Protein AF-A0A959A7T9-F1 (afdb_monomer)

Solvent-accessible surface area (backbone atoms only — not comparable to full-atom values): 7833 Å² total; per-residue (Å²): 136,83,89,84,84,85,87,79,82,81,80,77,81,77,80,80,76,79,77,82,71,83,77,76,79,76,72,81,82,77,83,65,79,86,61,34,29,70,79,48,45,46,54,54,42,54,75,61,43,33,48,80,58,31,26,21,92,60,43,73,47,98,56,46,55,84,43,71,66,30,37,39,66,72,37,38,52,40,60,55,31,36,84,78,7,47,47,52,39,27,58,73,42,80,53,88,93,55,32,41,44,52,82,93,48,73,62,70,52,71,67,59,49,49,51,50,42,49,24,21,50,72,46,51,54,94,74

pLDDT: mean 85.17, std 17.2, range [43.09, 98.75]

Foldseek 3Di:
DDDDDDDDDPDDPDPPPPPPDPPPPPDPPPPDDAQACVPAQQVLCVVFAQPQCGQHPNHPDPHHPNDLCRCCPVQQQDALCLPNGNVLCQLPPPPPQSHPPGPPGDGDDPVSSVSSSSCSNVGVDND

Sequence (127 aa):
MMNKLPSIFYFLFGTITFFTACQQEVSPATDLPDVSFNQTVMPIITSNCTASGCHGSERTENFTLLSYDDVINHGGVSAADARGSKMYRVITTPVSGSVMPPPPNQPLTDEQTAQVYLWILQGAKNN

Radius of gyration: 28.36 Å; Cα contacts (8 Å, |Δi|>4): 157; chains: 1; bounding box: 30×37×108 Å

Nearest PDB structures (foldseek):
  8jtj-assembly1_A  TM=3.229E-01  e=9.529E+00  Geobacillus stearothermophilus

Secondary structure (DSSP, 8-state):
----------------------------SSSSPPPPIIIIIHHHHHHHH-STTTTSSS-SSSS--SSHHHHHHTTT--TT-TTT-HHHHHHH---TT--SSPTTSPPPPHHHHHHHHHHHHTT----

Mean predicted aligned error: 11.72 Å

Structure (mmCIF, N/CA/C/O backbone):
data_AF-A0A959A7T9-F1
#
_entry.id   AF-A0A959A7T9-F1
#
loop_
_atom_site.group_PDB
_atom_site.id
_atom_site.type_symbol
_atom_site.label_atom_id
_atom_site.label_alt_id
_atom_site.label_comp_id
_atom_site.label_asym_id
_atom_site.label_entity_id
_atom_site.label_seq_id
_atom_site.pdbx_PDB_ins_code
_atom_site.Cartn_x
_atom_site.Cartn_y
_atom_site.Cartn_z
_atom_site.occupancy
_atom_site.B_iso_or_equiv
_atom_site.auth_seq_id
_atom_site.auth_comp_id
_atom_site.auth_asym_id
_atom_site.auth_atom_id
_atom_site.pdbx_PDB_model_num
ATOM 1 N N . MET A 1 1 ? 15.517 -27.300 91.495 1.00 43.09 1 MET A N 1
ATOM 2 C CA . MET A 1 1 ? 16.565 -27.185 90.462 1.00 43.09 1 MET A CA 1
ATOM 3 C C . MET A 1 1 ? 15.900 -26.879 89.128 1.00 43.09 1 MET A C 1
ATOM 5 O O . MET A 1 1 ? 15.032 -27.633 88.723 1.00 43.09 1 MET A O 1
ATOM 9 N N . MET A 1 2 ? 16.332 -25.774 88.512 1.00 53.06 2 MET A N 1
ATOM 10 C CA . MET A 1 2 ? 16.320 -25.467 87.070 1.00 53.06 2 MET A CA 1
ATOM 11 C C . MET A 1 2 ? 14.985 -25.137 86.370 1.00 53.06 2 MET A C 1
ATOM 13 O O . MET A 1 2 ? 14.288 -25.986 85.830 1.00 53.06 2 MET A O 1
ATOM 17 N N . ASN A 1 3 ? 14.754 -23.820 86.314 1.00 44.53 3 ASN A N 1
ATOM 18 C CA . ASN A 1 3 ? 14.042 -23.014 85.313 1.00 44.53 3 ASN A CA 1
ATOM 19 C C . ASN A 1 3 ? 14.189 -23.507 83.863 1.00 44.53 3 ASN A C 1
ATOM 21 O O . ASN A 1 3 ? 15.305 -23.875 83.500 1.00 44.53 3 ASN A O 1
ATOM 25 N N . LYS A 1 4 ? 13.166 -23.281 83.012 1.00 45.09 4 LYS A N 1
ATOM 26 C CA . LYS A 1 4 ? 13.312 -22.722 81.642 1.00 45.09 4 LYS A CA 1
ATOM 27 C C . LYS A 1 4 ? 12.078 -21.894 81.221 1.00 45.09 4 LYS A C 1
ATOM 29 O O . LYS A 1 4 ? 10.962 -22.173 81.640 1.00 45.09 4 LYS A O 1
ATOM 34 N N . LEU A 1 5 ? 12.374 -20.834 80.463 1.00 56.50 5 LEU A N 1
ATOM 35 C CA . LEU A 1 5 ? 11.611 -19.617 80.132 1.00 56.50 5 LEU A CA 1
ATOM 36 C C . LEU A 1 5 ? 10.437 -19.778 79.133 1.00 56.50 5 LEU A C 1
ATOM 38 O O . LEU A 1 5 ? 10.388 -20.779 78.420 1.00 56.50 5 LEU A O 1
ATOM 42 N N . PRO A 1 6 ? 9.546 -18.761 79.014 1.00 54.19 6 PRO A N 1
ATOM 43 C CA . PRO A 1 6 ? 8.425 -18.747 78.072 1.00 54.19 6 PRO A CA 1
ATOM 44 C C . PRO A 1 6 ? 8.861 -18.312 76.662 1.00 54.19 6 PRO A C 1
ATOM 46 O O . PRO A 1 6 ? 9.703 -17.429 76.500 1.00 54.19 6 PRO A O 1
ATOM 49 N N . SER A 1 7 ? 8.268 -18.917 75.630 1.00 52.69 7 SER A N 1
ATOM 50 C CA . SER A 1 7 ? 8.523 -18.563 74.231 1.00 52.69 7 SER A CA 1
ATOM 51 C C . SER A 1 7 ? 7.563 -17.453 73.793 1.00 52.69 7 SER A C 1
ATOM 53 O O . SER A 1 7 ? 6.376 -17.685 73.575 1.00 52.69 7 SER A O 1
ATOM 55 N N . ILE A 1 8 ? 8.082 -16.228 73.729 1.00 61.28 8 ILE A N 1
ATOM 56 C CA . ILE A 1 8 ? 7.399 -15.047 73.197 1.00 61.28 8 ILE A CA 1
ATOM 57 C C . ILE A 1 8 ? 7.519 -15.097 71.670 1.00 61.28 8 ILE A C 1
ATOM 59 O O . ILE A 1 8 ? 8.605 -14.920 71.120 1.00 61.28 8 ILE A O 1
ATOM 63 N N . PHE A 1 9 ? 6.404 -15.350 70.986 1.00 55.91 9 PHE A N 1
ATOM 64 C CA . PHE A 1 9 ? 6.302 -15.245 69.530 1.00 55.91 9 PHE A CA 1
ATOM 65 C C . PHE A 1 9 ? 6.178 -13.764 69.142 1.00 55.91 9 PHE A C 1
ATOM 67 O O . PHE A 1 9 ? 5.101 -13.176 69.217 1.00 55.91 9 PHE A O 1
ATOM 74 N N . TYR A 1 10 ? 7.287 -13.144 68.738 1.00 49.81 10 TYR A N 1
ATOM 75 C CA . TYR A 1 10 ? 7.266 -11.844 68.069 1.00 49.81 10 TYR A CA 1
ATOM 76 C C . TYR A 1 10 ? 6.790 -12.035 66.623 1.00 49.81 10 TYR A C 1
ATOM 78 O O . TYR A 1 10 ? 7.558 -12.440 65.752 1.00 49.81 10 TYR A O 1
ATOM 86 N N . PHE A 1 11 ? 5.513 -11.750 66.365 1.00 53.91 11 PHE A N 1
ATOM 87 C CA . PHE A 1 11 ? 4.993 -11.593 65.007 1.00 53.91 11 PHE A CA 1
ATOM 88 C C . PHE A 1 11 ? 5.492 -10.248 64.459 1.00 53.91 11 PHE A C 1
ATOM 90 O O . PHE A 1 11 ? 4.971 -9.185 64.795 1.00 53.91 11 PHE A O 1
ATOM 97 N N . LEU A 1 12 ? 6.550 -10.294 63.650 1.00 55.81 12 LEU A N 1
ATOM 98 C CA . LEU A 1 12 ? 6.987 -9.174 62.822 1.00 55.81 12 LEU A CA 1
ATOM 99 C C . LEU A 1 12 ? 5.854 -8.828 61.846 1.00 55.81 12 LEU A C 1
ATOM 101 O O . LEU A 1 12 ? 5.577 -9.576 60.911 1.00 55.81 12 LEU A O 1
ATOM 105 N N . PHE A 1 13 ? 5.186 -7.698 62.084 1.00 55.38 13 PHE A N 1
ATOM 106 C CA . PHE A 1 13 ? 4.263 -7.080 61.136 1.00 55.38 13 PHE A CA 1
ATOM 107 C C . PHE A 1 13 ? 5.062 -6.664 59.893 1.00 55.38 13 PHE A C 1
ATOM 109 O O . PHE A 1 13 ? 5.692 -5.608 59.862 1.00 55.38 13 PHE A O 1
ATOM 116 N N . GLY A 1 14 ? 5.077 -7.530 58.880 1.00 56.38 14 GLY A N 1
ATOM 117 C CA . GLY A 1 14 ? 5.582 -7.198 57.555 1.00 56.38 14 GLY A CA 1
ATOM 118 C C . GLY A 1 14 ? 4.706 -6.106 56.954 1.00 56.38 14 GLY A C 1
ATOM 119 O O . GLY A 1 14 ? 3.532 -6.331 56.665 1.00 56.38 14 GLY A O 1
ATOM 120 N N . THR A 1 15 ? 5.257 -4.908 56.797 1.00 61.47 15 THR A N 1
ATOM 121 C CA . THR A 1 15 ? 4.602 -3.812 56.086 1.00 61.47 15 THR A CA 1
ATOM 122 C C . THR A 1 15 ? 4.438 -4.207 54.622 1.00 61.47 15 THR A C 1
ATOM 124 O O . THR A 1 15 ? 5.414 -4.250 53.874 1.00 61.47 15 THR A O 1
ATOM 127 N N . ILE A 1 16 ? 3.207 -4.516 54.217 1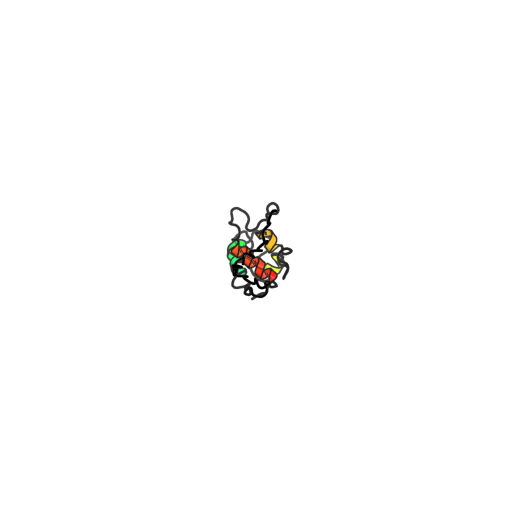.00 64.81 16 ILE A N 1
ATOM 128 C CA . ILE A 1 16 ? 2.846 -4.743 52.818 1.00 64.81 16 ILE A CA 1
ATOM 129 C C . ILE A 1 16 ? 2.938 -3.392 52.103 1.00 64.81 16 ILE A C 1
ATOM 131 O O . ILE A 1 16 ? 2.026 -2.569 52.160 1.00 64.81 16 ILE A O 1
ATOM 135 N N . THR A 1 17 ? 4.073 -3.130 51.460 1.00 63.00 17 THR A N 1
ATOM 136 C CA . THR A 1 17 ? 4.219 -2.034 50.502 1.00 63.00 17 THR A CA 1
ATOM 137 C C . THR A 1 17 ? 3.407 -2.390 49.266 1.00 63.00 17 THR A C 1
ATOM 139 O O . THR A 1 17 ? 3.836 -3.199 48.441 1.00 63.00 17 THR A O 1
ATOM 142 N N . PHE A 1 18 ? 2.211 -1.817 49.154 1.00 61.50 18 PHE A N 1
ATOM 143 C CA . PHE A 1 18 ? 1.434 -1.855 47.924 1.00 61.50 18 PHE A CA 1
ATOM 144 C C . PHE A 1 18 ? 2.172 -1.029 46.868 1.00 61.50 18 PHE A C 1
ATOM 146 O O . PHE A 1 18 ? 2.036 0.190 46.797 1.00 61.50 18 PHE A O 1
ATOM 153 N N . PHE A 1 19 ? 2.993 -1.697 46.060 1.00 62.81 19 PHE A N 1
ATOM 154 C CA . PHE A 1 19 ? 3.422 -1.149 44.784 1.00 62.81 19 PHE A CA 1
ATOM 155 C C . PHE A 1 19 ? 2.191 -1.126 43.884 1.00 62.81 19 PHE A C 1
ATOM 157 O O . PHE A 1 19 ? 1.809 -2.149 43.316 1.00 62.81 19 PHE A O 1
ATOM 164 N N . THR A 1 20 ? 1.542 0.030 43.781 1.00 63.41 20 THR A N 1
ATOM 165 C CA . THR A 1 20 ? 0.532 0.269 42.752 1.00 63.41 20 THR A CA 1
ATOM 166 C C . THR A 1 20 ? 1.251 0.311 41.406 1.00 63.41 20 THR A C 1
ATOM 168 O O . THR A 1 20 ? 1.648 1.367 40.920 1.00 63.41 20 THR A O 1
ATOM 171 N N . ALA A 1 21 ? 1.496 -0.867 40.836 1.00 67.06 21 ALA A N 1
ATOM 172 C CA . ALA A 1 21 ? 1.884 -1.005 39.447 1.00 67.06 21 ALA A CA 1
ATOM 173 C C . ALA A 1 21 ? 0.702 -0.532 38.595 1.00 67.06 21 ALA A C 1
ATOM 175 O O . ALA A 1 21 ? -0.424 -0.999 38.772 1.00 67.06 21 ALA A O 1
ATOM 176 N N . CYS A 1 22 ? 0.958 0.427 37.708 1.00 65.19 22 CYS A N 1
ATOM 177 C CA . CYS A 1 22 ? -0.016 0.905 36.740 1.00 65.19 22 CYS A CA 1
ATOM 178 C C . CYS A 1 22 ? -0.394 -0.275 35.833 1.00 65.19 22 CYS A C 1
ATOM 180 O O . CYS A 1 22 ? 0.376 -0.650 34.949 1.00 65.19 22 CYS A O 1
ATOM 182 N N . GLN A 1 23 ? -1.538 -0.911 36.082 1.00 61.00 23 GLN A N 1
ATOM 183 C CA . GLN A 1 23 ? -2.127 -1.811 35.102 1.00 61.00 23 GLN A CA 1
ATOM 184 C C . GLN A 1 23 ? -2.728 -0.915 34.024 1.00 61.00 23 GLN A C 1
ATOM 186 O O . GLN A 1 23 ? -3.833 -0.403 34.168 1.00 61.00 23 GLN A O 1
ATOM 191 N N . GLN A 1 24 ? -1.954 -0.661 32.969 1.00 63.00 24 GLN A N 1
ATOM 192 C CA . GLN A 1 24 ? -2.528 -0.183 31.723 1.00 63.00 24 GLN A CA 1
ATOM 193 C C . GLN A 1 24 ? -3.359 -1.344 31.180 1.00 63.00 24 GLN A C 1
ATOM 195 O O . GLN A 1 24 ? -2.819 -2.314 30.648 1.00 63.00 24 GLN A O 1
ATOM 200 N N . GLU A 1 25 ? -4.670 -1.272 31.375 1.00 62.84 25 GLU A N 1
ATOM 201 C CA . GLU A 1 25 ? -5.615 -2.179 30.741 1.00 62.84 25 GLU A CA 1
ATOM 202 C C . GLU A 1 25 ? -5.554 -1.893 29.238 1.00 62.84 25 GLU A C 1
ATOM 204 O O . GLU A 1 25 ? -6.133 -0.929 28.738 1.00 62.84 25 GLU A O 1
ATOM 209 N N . VAL A 1 26 ? -4.741 -2.663 28.512 1.00 61.75 26 VAL A N 1
ATOM 210 C CA . VAL A 1 26 ? -4.685 -2.575 27.054 1.00 61.75 26 VAL A CA 1
ATOM 211 C C . VAL A 1 26 ? -6.001 -3.148 26.538 1.00 61.75 26 VAL A C 1
ATOM 213 O O . VAL A 1 26 ? -6.171 -4.365 26.462 1.00 61.75 26 VAL A O 1
ATOM 216 N N . SER A 1 27 ? -6.947 -2.253 26.240 1.00 59.03 27 SER A N 1
ATOM 217 C CA . SER A 1 27 ? -8.209 -2.581 25.575 1.00 59.03 27 SER A CA 1
ATOM 218 C C . SER A 1 27 ? -7.913 -3.384 24.299 1.00 59.03 27 SER A C 1
ATOM 220 O O . SER A 1 27 ? -7.032 -2.999 23.518 1.00 59.03 27 SER A O 1
ATOM 222 N N . PRO A 1 28 ? -8.581 -4.529 24.078 1.00 57.16 28 PRO A N 1
ATOM 223 C CA . PRO A 1 28 ? -8.279 -5.402 22.955 1.00 57.16 28 PRO A CA 1
ATOM 224 C C . PRO A 1 28 ? -8.714 -4.731 21.653 1.00 57.16 28 PRO A C 1
ATOM 226 O O . PRO A 1 28 ? -9.900 -4.728 21.372 1.00 57.16 28 PRO A O 1
ATOM 229 N N . ALA A 1 29 ? -7.772 -4.173 20.880 1.00 56.41 29 ALA A N 1
ATOM 230 C CA . ALA A 1 29 ? -7.821 -3.794 19.449 1.00 56.41 29 ALA A CA 1
ATOM 231 C C . ALA A 1 29 ? -9.056 -3.042 18.882 1.00 56.41 29 ALA A C 1
ATOM 233 O O . ALA A 1 29 ? -9.058 -2.703 17.702 1.00 56.41 29 ALA A O 1
ATOM 234 N N . THR A 1 30 ? -10.079 -2.749 19.682 1.00 56.88 30 THR A N 1
ATOM 235 C CA . THR A 1 30 ? -11.382 -2.229 19.237 1.00 56.88 30 THR A CA 1
ATOM 236 C C . THR A 1 30 ? -11.438 -0.698 19.320 1.00 56.88 30 THR A C 1
ATOM 238 O O . THR A 1 30 ? -12.353 -0.096 18.775 1.00 56.88 30 THR A O 1
ATOM 241 N N . ASP A 1 31 ? -10.425 -0.071 19.934 1.00 70.38 31 ASP A N 1
ATOM 242 C CA . ASP A 1 31 ? -10.323 1.385 20.123 1.00 70.38 31 ASP A CA 1
ATOM 243 C C . ASP A 1 31 ? -9.255 2.054 19.235 1.00 70.38 31 ASP A C 1
ATOM 245 O O . ASP A 1 31 ? -8.956 3.237 19.408 1.00 70.38 31 ASP A O 1
ATOM 249 N N . LEU A 1 32 ? -8.635 1.328 18.295 1.00 82.88 32 LEU A N 1
ATOM 250 C CA . LEU A 1 32 ? -7.715 1.969 17.350 1.00 82.88 32 LEU A CA 1
ATOM 251 C C . LEU A 1 32 ? -8.510 2.813 16.341 1.00 82.88 32 LEU A C 1
ATOM 253 O O . LEU A 1 32 ? -9.503 2.314 15.805 1.00 82.88 32 LEU A O 1
ATOM 257 N N . PRO A 1 33 ? -8.078 4.055 16.042 1.00 89.81 33 PRO A N 1
ATOM 258 C CA . PRO A 1 33 ? -8.719 4.873 15.020 1.00 89.81 33 PRO A CA 1
ATOM 259 C C . PRO A 1 33 ? -8.817 4.142 13.677 1.00 89.81 33 PRO A C 1
ATOM 261 O O . PRO A 1 33 ? -7.892 3.429 13.275 1.00 89.81 33 PRO A O 1
ATOM 264 N N . ASP A 1 34 ? -9.930 4.345 12.972 1.00 94.31 34 ASP A N 1
ATOM 265 C CA . ASP A 1 34 ? -10.103 3.857 11.603 1.00 94.31 34 ASP A CA 1
ATOM 266 C C . ASP A 1 34 ? -9.028 4.486 10.694 1.00 94.31 34 ASP A C 1
ATOM 268 O O . ASP A 1 34 ? -8.875 5.709 10.633 1.00 94.31 34 ASP A O 1
ATOM 272 N N . VAL A 1 35 ? -8.295 3.647 9.964 1.00 97.81 35 VAL A N 1
ATOM 273 C CA . VAL A 1 35 ? -7.327 4.058 8.947 1.00 97.81 35 VAL A CA 1
ATOM 274 C C . VAL A 1 35 ? -8.079 4.322 7.644 1.00 97.81 35 VAL A C 1
ATOM 276 O O . VAL A 1 35 ? -8.836 3.475 7.166 1.00 97.81 35 VAL A O 1
ATOM 279 N N . SER A 1 36 ? -7.874 5.505 7.063 1.00 98.38 36 SER A N 1
ATOM 280 C CA . SER A 1 36 ? -8.500 5.896 5.798 1.00 98.38 36 SER A CA 1
ATOM 281 C C . SER A 1 36 ? -7.704 5.378 4.605 1.00 98.38 36 SER A C 1
ATOM 283 O O . SER A 1 36 ? -6.485 5.571 4.516 1.00 98.38 36 SER A O 1
ATOM 285 N N . PHE A 1 37 ? -8.396 4.775 3.640 1.00 98.75 37 PHE A N 1
ATOM 286 C CA . PHE A 1 37 ? -7.776 4.438 2.365 1.00 98.75 37 PHE A CA 1
ATOM 287 C C . PHE A 1 37 ? -7.285 5.696 1.646 1.00 98.75 37 PHE A C 1
ATOM 289 O O . PHE A 1 37 ? -6.113 5.778 1.286 1.00 98.75 37 PHE A O 1
ATOM 296 N N . ASN A 1 38 ? -8.147 6.700 1.484 1.00 98.25 38 ASN A N 1
ATOM 297 C CA . ASN A 1 38 ? -7.837 7.877 0.672 1.00 98.25 38 ASN A CA 1
ATOM 298 C C . ASN A 1 38 ? -6.791 8.796 1.317 1.00 98.25 38 ASN A C 1
ATOM 300 O O . ASN A 1 38 ? -5.995 9.411 0.608 1.00 98.25 38 ASN A O 1
ATOM 304 N N . GLN A 1 39 ? -6.780 8.898 2.648 1.00 98.44 39 GLN A N 1
ATOM 305 C CA . GLN A 1 39 ? -5.912 9.831 3.376 1.00 98.44 39 GLN A CA 1
ATOM 306 C C . GLN A 1 39 ? -4.617 9.191 3.881 1.00 98.44 39 GLN A C 1
ATOM 308 O O . GLN A 1 39 ? -3.654 9.912 4.134 1.00 98.44 39 GLN A O 1
ATOM 313 N N . THR A 1 40 ? -4.571 7.864 4.031 1.00 98.56 40 THR A N 1
ATOM 314 C CA . THR A 1 40 ? -3.403 7.171 4.594 1.00 98.56 40 THR A CA 1
ATOM 315 C C . THR A 1 40 ? -2.827 6.154 3.619 1.00 98.56 40 THR A C 1
ATOM 317 O O . THR A 1 40 ? -1.683 6.293 3.189 1.00 98.56 40 THR A O 1
ATOM 320 N N . VAL A 1 41 ? -3.608 5.152 3.216 1.00 98.75 41 VAL A N 1
ATOM 321 C CA . VAL A 1 41 ? -3.070 4.013 2.453 1.00 98.75 41 VAL A CA 1
ATOM 322 C C . VAL A 1 41 ? -2.717 4.386 1.017 1.00 98.75 41 VAL A C 1
ATOM 324 O O . VAL A 1 41 ? -1.623 4.075 0.550 1.00 98.75 41 VAL A O 1
ATOM 327 N N . MET A 1 42 ? -3.601 5.086 0.311 1.00 98.62 42 MET A N 1
ATOM 328 C CA . MET A 1 42 ? -3.371 5.477 -1.076 1.00 98.62 42 MET A CA 1
ATOM 329 C C . MET A 1 42 ? -2.165 6.424 -1.230 1.00 98.62 42 MET A C 1
ATOM 331 O O . MET A 1 42 ? -1.367 6.207 -2.146 1.00 98.62 42 MET A O 1
ATOM 335 N N . PRO A 1 43 ? -1.931 7.408 -0.335 1.00 98.69 43 PRO A N 1
ATOM 336 C CA . PRO A 1 43 ? -0.678 8.163 -0.317 1.00 98.69 43 PRO A CA 1
ATOM 337 C C . PRO A 1 43 ? 0.572 7.290 -0.145 1.00 98.69 43 PRO A C 1
ATOM 339 O O . PRO A 1 43 ? 1.540 7.481 -0.879 1.00 98.69 43 PRO A O 1
ATOM 342 N N . ILE A 1 44 ? 0.552 6.289 0.747 1.00 98.69 44 ILE A N 1
ATOM 343 C CA . ILE A 1 44 ? 1.675 5.344 0.907 1.00 98.69 44 ILE A CA 1
ATOM 344 C C . ILE A 1 44 ? 1.937 4.597 -0.403 1.00 98.69 44 ILE A C 1
ATOM 346 O O . ILE A 1 44 ? 3.083 4.509 -0.843 1.00 98.69 44 ILE A O 1
ATOM 350 N N . ILE A 1 45 ? 0.886 4.093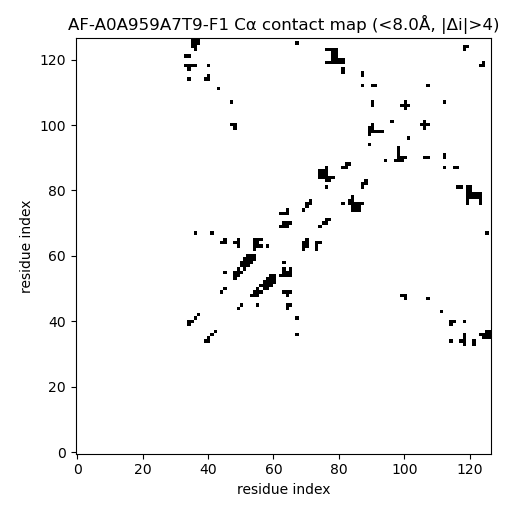 -1.049 1.00 98.31 45 ILE A N 1
ATOM 351 C CA . ILE A 1 45 ? 0.992 3.366 -2.321 1.00 98.31 45 ILE A CA 1
ATOM 352 C C . ILE A 1 45 ? 1.539 4.280 -3.419 1.00 98.31 45 ILE A C 1
ATOM 354 O O . ILE A 1 45 ? 2.472 3.911 -4.130 1.00 98.31 45 ILE A O 1
ATOM 358 N N . THR A 1 46 ? 1.012 5.497 -3.520 1.00 97.31 46 THR A N 1
ATOM 359 C CA . THR A 1 46 ? 1.424 6.466 -4.542 1.00 97.31 46 THR A CA 1
ATOM 360 C C . THR A 1 46 ? 2.895 6.857 -4.379 1.00 97.31 46 THR A C 1
ATOM 362 O O . THR A 1 46 ? 3.642 6.929 -5.352 1.00 97.31 46 THR A O 1
ATOM 365 N N . SER A 1 47 ? 3.359 7.065 -3.145 1.00 97.00 47 SER A N 1
ATOM 366 C CA . SER A 1 47 ? 4.748 7.465 -2.892 1.00 97.00 47 SER A CA 1
ATOM 367 C C . SER A 1 47 ? 5.765 6.338 -3.072 1.00 97.00 47 SER A C 1
ATOM 369 O O . SER A 1 47 ? 6.913 6.628 -3.396 1.00 97.00 47 SER A O 1
ATOM 371 N N . ASN A 1 48 ? 5.375 5.076 -2.868 1.00 96.94 48 ASN A N 1
ATOM 372 C CA . ASN A 1 48 ? 6.328 3.961 -2.809 1.00 96.94 48 ASN A CA 1
ATOM 373 C C . ASN A 1 48 ? 6.193 2.953 -3.960 1.00 96.94 48 ASN A C 1
ATOM 375 O O . ASN A 1 48 ? 7.116 2.176 -4.191 1.00 96.94 48 ASN A O 1
ATOM 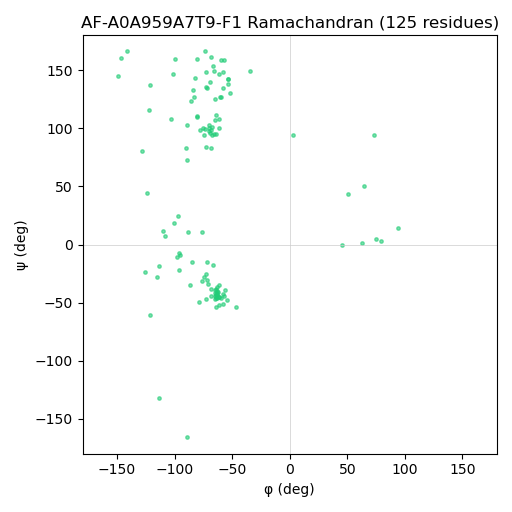379 N N . CYS A 1 49 ? 5.064 2.928 -4.675 1.00 95.75 49 CYS A N 1
ATOM 380 C CA . CYS A 1 49 ? 4.750 1.853 -5.623 1.00 95.75 49 CYS A CA 1
ATOM 381 C C . CYS A 1 49 ? 4.429 2.343 -7.040 1.00 95.75 49 CYS A C 1
ATOM 383 O O . CYS A 1 49 ? 4.579 1.573 -7.988 1.00 95.75 49 CYS A O 1
ATOM 385 N N . THR A 1 50 ? 3.988 3.592 -7.220 1.00 96.12 50 THR A N 1
ATOM 386 C CA . THR A 1 50 ? 3.476 4.077 -8.518 1.00 96.12 50 THR A CA 1
ATOM 387 C C . THR A 1 50 ? 4.484 4.902 -9.317 1.00 96.12 50 THR A C 1
ATOM 389 O O . THR A 1 50 ? 4.096 5.640 -10.222 1.00 96.12 50 THR A O 1
ATOM 392 N N . ALA A 1 51 ? 5.776 4.800 -8.998 1.00 92.69 51 ALA A N 1
ATOM 393 C CA . 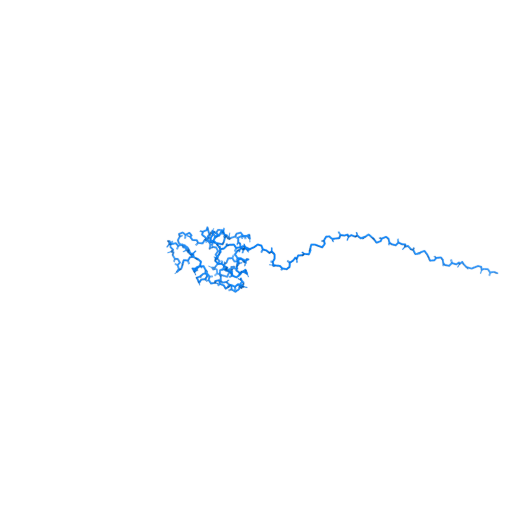ALA A 1 51 ? 6.829 5.407 -9.805 1.00 92.69 51 ALA A CA 1
ATOM 394 C C . ALA A 1 51 ? 6.827 4.851 -11.244 1.00 92.69 51 ALA A C 1
ATOM 396 O O . ALA A 1 51 ? 6.305 3.763 -11.510 1.00 92.69 51 ALA A O 1
ATOM 397 N N . SER A 1 52 ? 7.423 5.597 -12.179 1.00 90.62 52 SER A N 1
ATOM 398 C CA . SER A 1 52 ? 7.581 5.140 -13.565 1.00 90.62 52 SER A CA 1
ATOM 3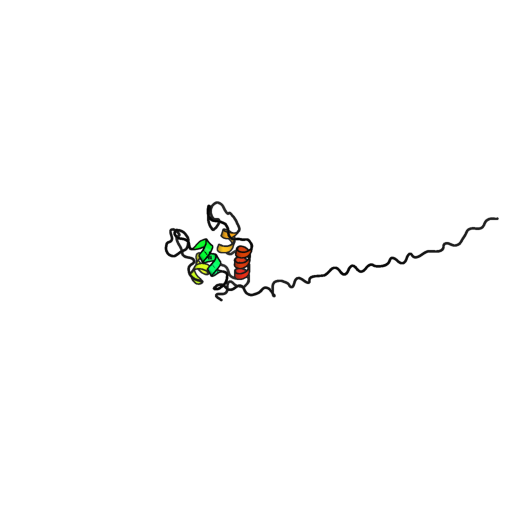99 C C . SER A 1 52 ? 8.358 3.819 -13.611 1.00 90.62 52 SER A C 1
ATOM 401 O O . SER A 1 52 ? 9.346 3.648 -12.895 1.00 90.62 52 SER A O 1
ATOM 403 N N . GLY A 1 53 ? 7.879 2.865 -14.407 1.00 89.44 53 GLY A N 1
ATOM 404 C CA . GLY A 1 53 ? 8.387 1.492 -14.446 1.00 89.44 53 GLY A CA 1
ATOM 405 C C . GLY A 1 53 ? 7.897 0.588 -13.306 1.00 89.44 53 GLY A C 1
ATOM 406 O O . GLY A 1 53 ? 8.300 -0.562 -13.233 1.00 89.44 53 GLY A O 1
ATOM 407 N N . CYS A 1 54 ? 7.022 1.061 -12.417 1.00 93.50 54 CYS A N 1
ATOM 408 C CA . CYS A 1 54 ? 6.449 0.244 -11.339 1.00 93.50 54 CYS A CA 1
ATOM 409 C C . CYS A 1 54 ? 4.940 0.050 -11.564 1.00 93.50 54 CYS A C 1
ATOM 411 O O . CYS A 1 54 ? 4.523 -0.261 -12.676 1.00 93.50 54 CYS A O 1
ATOM 413 N N . HIS A 1 55 ? 4.103 0.253 -10.544 1.00 95.50 55 HIS A N 1
ATOM 414 C CA . HIS A 1 55 ? 2.649 0.047 -10.594 1.00 95.50 55 HIS A CA 1
ATOM 415 C C . HIS A 1 55 ? 1.849 1.342 -10.856 1.00 95.50 55 HIS A C 1
ATOM 417 O O . HIS A 1 55 ? 0.688 1.457 -10.457 1.00 95.50 55 HIS A O 1
ATOM 423 N N . GLY A 1 56 ? 2.478 2.338 -11.490 1.00 94.00 56 GLY A N 1
ATOM 424 C CA . GLY A 1 56 ? 1.859 3.609 -11.885 1.00 94.00 56 GLY A CA 1
ATOM 425 C C . GLY A 1 56 ? 1.227 3.579 -13.279 1.00 94.00 56 GLY A C 1
ATOM 426 O O . GLY A 1 56 ? 1.029 2.514 -13.858 1.00 94.00 56 GLY A O 1
ATOM 427 N N . SER A 1 57 ? 0.912 4.752 -13.840 1.00 92.38 57 SER A N 1
ATOM 428 C CA . SER A 1 57 ? 0.360 4.856 -15.203 1.00 92.38 57 SER A CA 1
ATOM 429 C C . SER A 1 57 ? 1.391 4.470 -16.266 1.00 92.38 57 SER A C 1
ATOM 431 O O . SER A 1 57 ? 1.102 3.679 -17.160 1.00 92.38 57 SER A O 1
ATOM 433 N N . GLU A 1 58 ? 2.617 4.968 -16.111 1.00 87.88 58 GLU A N 1
ATOM 434 C CA . GLU A 1 58 ? 3.763 4.660 -16.966 1.00 87.88 58 GLU A CA 1
ATOM 435 C C . GLU A 1 58 ? 4.492 3.428 -16.419 1.00 87.88 58 GLU A C 1
ATOM 437 O O . GLU A 1 58 ? 5.541 3.534 -15.785 1.00 87.88 58 GLU A O 1
ATOM 442 N N . ARG A 1 59 ? 3.884 2.249 -16.578 1.00 80.75 59 ARG A N 1
ATOM 443 C CA . ARG A 1 59 ? 4.343 0.990 -15.966 1.00 80.75 59 ARG A CA 1
ATOM 444 C C . ARG A 1 59 ? 5.095 0.078 -16.927 1.00 80.75 59 ARG A C 1
ATOM 446 O O . ARG A 1 59 ? 4.738 -0.039 -18.096 1.00 80.75 59 ARG A O 1
ATOM 453 N N . THR A 1 60 ? 6.066 -0.655 -16.386 1.00 81.44 60 THR A N 1
ATOM 454 C CA . THR A 1 60 ? 6.582 -1.893 -16.999 1.00 81.44 60 THR A CA 1
ATOM 455 C C . THR A 1 60 ? 5.961 -3.145 -16.379 1.00 81.44 60 THR A C 1
ATOM 457 O O . THR A 1 60 ? 6.101 -4.231 -16.930 1.00 81.44 60 THR A O 1
ATOM 460 N N . GLU A 1 61 ? 5.242 -2.997 -15.263 1.00 84.44 61 GLU A N 1
ATOM 461 C CA . GLU A 1 61 ? 4.510 -4.075 -14.603 1.00 84.44 61 GLU A CA 1
ATOM 462 C C . GLU A 1 61 ? 3.148 -4.356 -15.262 1.00 84.44 61 GLU A C 1
ATOM 464 O O . GLU A 1 61 ? 2.546 -3.524 -15.952 1.00 84.44 61 GLU A O 1
ATOM 469 N N . ASN A 1 62 ? 2.621 -5.556 -15.010 1.00 88.44 62 ASN A N 1
ATOM 470 C CA . ASN A 1 62 ? 1.398 -6.046 -15.656 1.00 88.44 62 ASN A CA 1
ATOM 471 C C . ASN A 1 62 ? 0.109 -5.356 -15.176 1.00 88.44 62 ASN A C 1
ATOM 473 O O . ASN A 1 62 ? -0.921 -5.474 -15.837 1.00 88.44 62 ASN A O 1
ATOM 477 N N . PHE A 1 63 ? 0.148 -4.643 -14.049 1.00 94.69 63 PHE A N 1
ATOM 478 C CA . PHE A 1 63 ? -1.025 -4.023 -13.434 1.00 94.69 63 PHE A CA 1
ATOM 479 C C . PHE A 1 63 ? -0.693 -2.700 -12.735 1.00 94.69 63 PHE A C 1
ATOM 481 O O . PHE A 1 63 ? 0.463 -2.432 -12.394 1.00 94.69 63 PHE A O 1
ATOM 488 N N . THR A 1 64 ? -1.732 -1.897 -12.506 1.00 96.38 64 THR A N 1
ATOM 489 C CA . THR A 1 64 ? -1.690 -0.620 -11.782 1.00 96.38 64 THR A CA 1
ATOM 490 C C . THR A 1 64 ? -2.163 -0.768 -10.338 1.00 96.38 64 THR A C 1
ATOM 492 O O . THR A 1 64 ? -2.881 -1.713 -10.010 1.00 96.38 64 THR A O 1
ATOM 495 N N . LEU A 1 65 ? -1.778 0.193 -9.495 1.00 97.62 65 LEU A N 1
ATOM 496 C CA . LEU A 1 65 ? -2.285 0.412 -8.134 1.00 97.62 65 LEU A CA 1
ATOM 497 C C . LEU A 1 65 ? -2.818 1.852 -7.989 1.00 97.62 65 LEU A C 1
ATOM 499 O O . LEU A 1 65 ? -2.488 2.549 -7.034 1.00 97.62 65 LEU A O 1
ATOM 503 N N . LEU A 1 66 ? -3.577 2.334 -8.983 1.00 97.12 66 LEU A N 1
ATOM 504 C CA . LEU A 1 66 ? -3.973 3.748 -9.104 1.00 97.12 66 LEU A CA 1
ATOM 505 C C . LEU A 1 66 ? -5.360 4.059 -8.525 1.00 97.12 66 LEU A C 1
ATOM 507 O O . LEU A 1 66 ? -5.758 5.220 -8.461 1.00 97.12 66 LEU A O 1
ATOM 511 N N . SER A 1 67 ? -6.103 3.037 -8.117 1.00 98.25 67 SER A N 1
ATOM 512 C CA . SER A 1 67 ? -7.447 3.162 -7.561 1.00 98.25 67 SER A CA 1
ATOM 513 C C . SER A 1 67 ? -7.656 2.175 -6.419 1.00 98.25 67 SER A C 1
ATOM 515 O O . SER A 1 67 ? -6.891 1.227 -6.255 1.00 98.25 67 SER A O 1
ATOM 517 N N . TYR A 1 68 ? -8.721 2.370 -5.643 1.00 98.69 68 TYR A N 1
ATOM 518 C CA . TYR A 1 68 ? -9.129 1.398 -4.631 1.00 98.69 68 TYR A CA 1
ATOM 519 C C . TYR A 1 68 ? -9.319 -0.005 -5.229 1.00 98.69 68 TYR A C 1
ATOM 521 O O . TYR A 1 68 ? -8.756 -0.972 -4.719 1.00 98.69 68 TYR A O 1
ATOM 529 N N . ASP A 1 69 ? -10.036 -0.107 -6.351 1.00 98.69 69 ASP A N 1
ATOM 530 C CA . ASP A 1 69 ? -10.301 -1.393 -7.003 1.00 98.69 69 ASP A CA 1
ATOM 531 C C . ASP A 1 69 ? -9.013 -2.057 -7.500 1.00 98.69 69 ASP A C 1
ATOM 533 O O . ASP A 1 69 ? -8.853 -3.269 -7.362 1.00 98.69 69 ASP A O 1
ATOM 537 N N . ASP A 1 70 ? -8.063 -1.278 -8.017 1.00 98.25 70 ASP A N 1
ATOM 538 C CA . ASP A 1 70 ? -6.742 -1.787 -8.388 1.00 98.25 70 ASP A CA 1
ATOM 539 C C . ASP A 1 70 ? -5.996 -2.358 -7.175 1.00 98.25 70 ASP A C 1
ATOM 541 O O . ASP A 1 70 ? -5.418 -3.446 -7.243 1.00 98.25 70 ASP A O 1
ATOM 545 N N . VAL A 1 71 ? -6.008 -1.636 -6.051 1.00 98.50 71 VAL A N 1
ATOM 546 C CA . VAL A 1 71 ? -5.323 -2.058 -4.824 1.00 98.50 71 VAL A CA 1
ATOM 547 C C . VAL A 1 71 ? -5.942 -3.332 -4.264 1.00 98.50 71 VAL A C 1
ATOM 549 O O . VAL A 1 71 ? -5.207 -4.257 -3.912 1.00 98.50 71 VAL A O 1
ATOM 552 N N . ILE A 1 72 ? -7.272 -3.420 -4.230 1.00 98.69 72 ILE A N 1
ATOM 553 C CA . ILE A 1 72 ? -7.960 -4.624 -3.762 1.00 98.69 72 ILE A CA 1
ATOM 554 C C . ILE A 1 72 ? -7.663 -5.811 -4.681 1.00 98.69 72 ILE A C 1
ATOM 556 O O . ILE A 1 72 ? -7.180 -6.849 -4.216 1.00 98.69 72 ILE A O 1
ATOM 560 N N . ASN A 1 73 ? -7.894 -5.654 -5.985 1.00 98.31 73 ASN A N 1
ATOM 561 C CA . ASN A 1 73 ? -7.861 -6.770 -6.928 1.00 98.31 73 ASN A CA 1
ATOM 562 C C . ASN A 1 73 ? -6.435 -7.174 -7.321 1.00 98.31 73 ASN A C 1
ATOM 564 O O . ASN A 1 73 ? -6.084 -8.353 -7.259 1.00 98.31 73 ASN A O 1
ATOM 568 N N . HIS A 1 74 ? -5.586 -6.220 -7.708 1.00 96.81 74 HIS A N 1
ATOM 569 C CA . HIS A 1 74 ? -4.233 -6.517 -8.187 1.00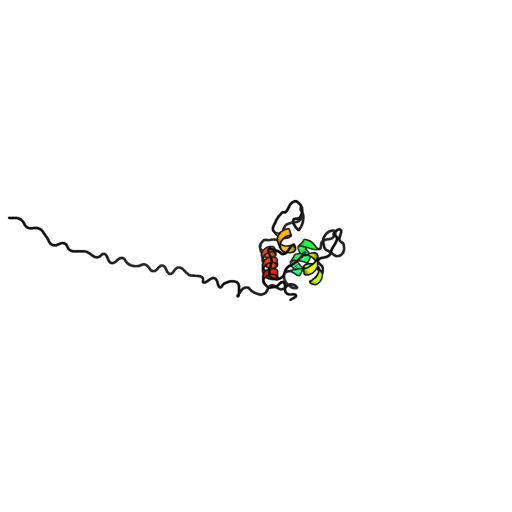 96.81 74 HIS A CA 1
ATOM 570 C C . HIS A 1 74 ? -3.210 -6.613 -7.052 1.00 96.81 74 HIS A C 1
ATOM 572 O O . HIS A 1 74 ? -2.307 -7.456 -7.094 1.00 96.81 74 HIS A O 1
ATOM 578 N N . GLY A 1 75 ? -3.378 -5.795 -6.006 1.00 95.88 75 GLY A N 1
ATOM 579 C CA . GLY A 1 75 ? -2.611 -5.920 -4.765 1.00 95.88 75 GLY A CA 1
ATOM 580 C C . GLY A 1 75 ? -2.927 -7.214 -4.006 1.00 95.88 75 GLY A C 1
ATOM 581 O O . GLY A 1 75 ? -2.125 -7.660 -3.184 1.00 95.88 75 GLY A O 1
ATOM 582 N N . GLY A 1 76 ? -4.053 -7.868 -4.311 1.00 97.38 76 GLY A N 1
ATOM 583 C CA . GLY A 1 76 ? -4.469 -9.117 -3.679 1.00 97.38 76 GLY A CA 1
ATOM 584 C C . GLY A 1 76 ? -4.746 -8.918 -2.193 1.00 97.38 76 GLY A C 1
ATOM 585 O O . GLY A 1 76 ? -4.186 -9.633 -1.354 1.00 97.38 76 GLY A O 1
ATOM 586 N N . VAL A 1 77 ? -5.550 -7.903 -1.875 1.00 98.50 77 VAL A N 1
ATOM 587 C CA . VAL A 1 77 ? -5.955 -7.578 -0.505 1.00 98.50 77 VAL A CA 1
ATOM 588 C C . VAL A 1 77 ? -7.176 -8.411 -0.133 1.00 98.50 77 VAL A C 1
ATOM 590 O O . VAL A 1 77 ? -8.207 -8.372 -0.796 1.00 98.50 77 VAL A O 1
ATOM 593 N N . SER A 1 78 ? -7.052 -9.168 0.951 1.00 98.31 78 SER A N 1
ATOM 594 C CA . SER A 1 78 ? -8.143 -9.903 1.587 1.00 98.31 78 SER A CA 1
ATOM 595 C C . SER A 1 78 ? -8.570 -9.138 2.835 1.00 98.31 78 SER A C 1
ATOM 597 O O . SER A 1 78 ? -7.830 -9.081 3.815 1.00 98.31 78 SER A O 1
ATOM 599 N N . ALA A 1 79 ? -9.745 -8.506 2.782 1.00 98.06 79 ALA A N 1
ATOM 600 C CA . ALA A 1 79 ? -10.289 -7.739 3.899 1.00 98.06 79 ALA A CA 1
ATOM 601 C C . ALA A 1 79 ? -10.331 -8.584 5.185 1.00 98.06 79 ALA A C 1
ATOM 603 O O . ALA A 1 79 ? -10.683 -9.762 5.147 1.00 98.06 79 ALA A O 1
ATOM 604 N N . ALA A 1 80 ? -9.959 -7.974 6.311 1.00 97.81 80 ALA A N 1
ATOM 605 C CA . ALA A 1 80 ? -9.801 -8.609 7.622 1.00 97.81 80 ALA A CA 1
ATOM 606 C C . ALA A 1 80 ? -8.711 -9.703 7.718 1.00 97.81 80 ALA A C 1
ATOM 608 O O . ALA A 1 80 ? -8.494 -10.240 8.803 1.00 97.81 80 ALA A O 1
ATOM 609 N N . ASP A 1 81 ? -7.967 -9.993 6.643 1.00 98.12 81 ASP A N 1
ATOM 610 C CA . ASP A 1 81 ? -6.856 -10.952 6.638 1.00 98.12 81 ASP A CA 1
ATOM 611 C C . ASP A 1 81 ? -5.577 -10.337 6.052 1.00 98.12 81 ASP A C 1
ATOM 613 O O . ASP A 1 81 ? -5.182 -10.549 4.897 1.00 98.12 81 ASP A O 1
ATOM 617 N N . ALA A 1 82 ? -4.878 -9.569 6.887 1.00 97.00 82 ALA A N 1
ATOM 618 C CA . ALA A 1 82 ? -3.620 -8.949 6.496 1.00 97.00 82 ALA A CA 1
ATOM 619 C C . ALA A 1 82 ? -2.528 -9.982 6.176 1.00 97.00 82 ALA A C 1
ATOM 621 O O . ALA A 1 82 ? -1.759 -9.781 5.244 1.00 97.00 82 ALA A O 1
ATOM 622 N N . ARG A 1 83 ? -2.454 -11.117 6.885 1.00 94.81 83 ARG A N 1
ATOM 623 C CA . ARG A 1 83 ? -1.393 -12.117 6.648 1.00 94.81 83 ARG A CA 1
ATOM 624 C C . ARG A 1 83 ? -1.640 -12.949 5.385 1.00 94.81 83 ARG A C 1
ATOM 626 O O . ARG A 1 83 ? -0.672 -13.332 4.721 1.00 94.81 83 ARG A O 1
ATOM 633 N N . GLY A 1 84 ? -2.899 -13.190 5.028 1.00 96.06 84 GLY A N 1
ATOM 634 C CA . GLY A 1 84 ? -3.279 -13.790 3.748 1.00 96.06 84 GLY A CA 1
ATOM 635 C C . GLY A 1 84 ? -3.099 -12.841 2.563 1.00 96.06 84 GLY A C 1
ATOM 63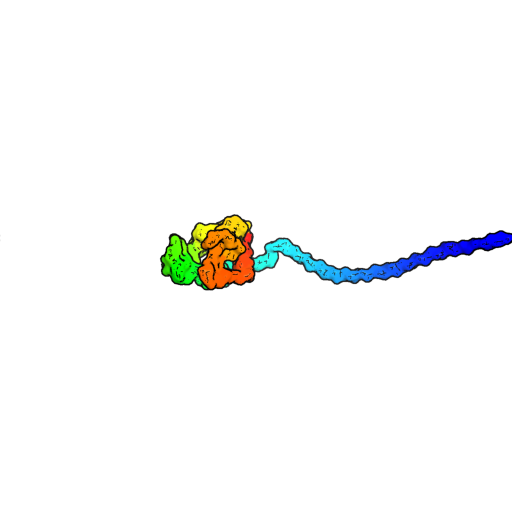6 O O . GLY A 1 84 ? -2.731 -13.285 1.469 1.00 96.06 84 GLY A O 1
ATOM 637 N N . SER A 1 85 ? -3.245 -11.532 2.787 1.00 97.50 85 SER A N 1
ATOM 638 C CA . SER A 1 85 ? -3.115 -10.505 1.749 1.00 97.50 85 SER A CA 1
ATOM 639 C C . SER A 1 85 ? -1.732 -10.494 1.090 1.00 97.50 85 SER A C 1
ATOM 641 O O . SER A 1 85 ? -0.696 -10.367 1.750 1.00 97.50 85 SER A O 1
ATOM 643 N N . LYS A 1 86 ? -1.704 -10.578 -0.247 1.00 95.81 86 LYS A N 1
ATOM 644 C CA . LYS A 1 86 ? -0.458 -10.541 -1.031 1.00 95.81 86 LYS A CA 1
ATOM 645 C C . LYS A 1 86 ? 0.273 -9.214 -0.828 1.00 95.81 86 LYS A C 1
ATOM 647 O O . LYS A 1 86 ? 1.470 -9.253 -0.561 1.00 95.81 86 LYS A O 1
ATOM 652 N N . MET A 1 87 ? -0.450 -8.092 -0.885 1.00 96.38 87 MET A N 1
ATOM 653 C CA . MET A 1 87 ? 0.051 -6.734 -0.637 1.00 96.38 87 MET A CA 1
ATOM 654 C C . MET A 1 87 ? 0.901 -6.661 0.635 1.00 96.38 87 MET A C 1
ATOM 656 O O . MET A 1 87 ? 2.060 -6.266 0.591 1.00 96.38 87 MET A O 1
ATOM 660 N N . TYR A 1 88 ? 0.355 -7.116 1.764 1.00 97.38 88 TYR A N 1
ATOM 661 C CA . TYR A 1 88 ? 1.056 -7.066 3.044 1.00 97.38 88 TYR A CA 1
ATOM 662 C C . TYR A 1 88 ? 2.26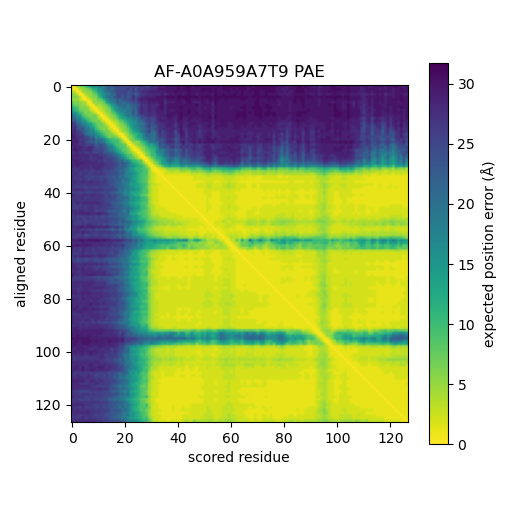5 -8.010 3.088 1.00 97.38 88 TYR A C 1
ATOM 664 O O . TYR A 1 88 ? 3.320 -7.675 3.627 1.00 97.38 88 TYR A O 1
ATOM 672 N N . ARG A 1 89 ? 2.150 -9.197 2.486 1.00 95.44 89 ARG A N 1
ATOM 673 C CA . ARG A 1 89 ? 3.248 -10.168 2.458 1.00 95.44 89 ARG A CA 1
ATOM 674 C C . ARG A 1 89 ? 4.452 -9.662 1.664 1.00 95.44 89 ARG A C 1
ATOM 676 O O . ARG A 1 89 ? 5.573 -9.852 2.124 1.00 95.44 89 ARG A O 1
ATOM 683 N N . VAL A 1 90 ? 4.244 -9.015 0.514 1.00 94.81 90 VAL A N 1
ATOM 684 C CA . VAL A 1 90 ? 5.359 -8.525 -0.321 1.00 94.81 90 VAL A CA 1
ATOM 685 C C . VAL A 1 90 ? 6.073 -7.313 0.279 1.00 94.81 90 VAL A C 1
ATOM 687 O O . VAL A 1 90 ? 7.259 -7.145 0.015 1.00 94.81 90 VAL A O 1
ATOM 690 N N . ILE A 1 91 ? 5.405 -6.513 1.119 1.00 96.19 91 ILE A N 1
ATOM 691 C CA . ILE A 1 91 ? 6.050 -5.389 1.826 1.00 96.19 91 ILE A CA 1
ATOM 692 C C . ILE A 1 91 ? 6.747 -5.809 3.133 1.00 96.19 91 ILE A C 1
ATOM 694 O O . ILE A 1 91 ? 7.550 -5.048 3.656 1.00 96.19 91 ILE A O 1
ATOM 698 N N . THR A 1 92 ? 6.472 -7.010 3.665 1.00 93.38 92 THR A N 1
ATOM 699 C CA . THR A 1 92 ? 7.022 -7.470 4.963 1.00 93.38 92 THR A CA 1
ATOM 700 C C . THR A 1 92 ? 7.958 -8.666 4.880 1.00 93.38 92 THR A C 1
ATOM 702 O O . THR A 1 92 ? 8.806 -8.845 5.751 1.00 93.38 92 THR A O 1
ATOM 705 N N . THR A 1 93 ? 7.797 -9.529 3.877 1.00 85.94 93 THR A N 1
ATOM 706 C CA . THR A 1 93 ? 8.527 -10.795 3.798 1.00 85.94 93 THR A CA 1
ATOM 707 C C . THR A 1 93 ? 9.318 -10.859 2.498 1.00 85.94 93 THR A C 1
ATOM 709 O O . THR A 1 93 ? 8.717 -10.944 1.424 1.00 85.94 93 THR A O 1
ATOM 712 N N . PRO A 1 94 ? 10.660 -10.900 2.559 1.00 70.00 94 PRO A N 1
ATOM 713 C CA . PRO A 1 94 ? 11.476 -11.150 1.384 1.00 70.00 94 PRO A CA 1
ATOM 714 C C . PRO A 1 94 ? 11.352 -12.623 0.981 1.00 70.00 94 PRO A C 1
ATOM 716 O O . PRO A 1 94 ? 12.169 -13.469 1.335 1.00 70.00 94 PRO A O 1
ATOM 719 N N . VAL A 1 95 ? 10.307 -12.949 0.223 1.00 66.44 95 VAL A N 1
ATOM 720 C CA . VAL A 1 95 ? 10.263 -14.198 -0.540 1.00 66.44 95 VAL A CA 1
ATOM 721 C C . VAL A 1 95 ? 11.079 -13.943 -1.804 1.00 66.44 95 VAL A C 1
ATOM 723 O O . VAL A 1 95 ? 10.698 -13.092 -2.603 1.00 66.44 95 VAL A O 1
ATOM 726 N N . SER A 1 96 ? 12.246 -14.588 -1.915 1.00 54.69 96 SER A N 1
ATOM 727 C CA . SER A 1 96 ? 13.197 -14.559 -3.047 1.00 54.69 96 SER A CA 1
ATOM 728 C C . SER A 1 96 ? 12.821 -13.615 -4.208 1.00 54.69 96 SER A C 1
ATOM 730 O O . SER A 1 96 ? 12.070 -13.992 -5.108 1.00 54.69 96 SER A O 1
ATOM 732 N N . GLY A 1 97 ? 13.339 -12.383 -4.183 1.00 62.25 97 GLY A N 1
ATOM 733 C CA . GLY A 1 97 ? 13.223 -11.421 -5.289 1.00 62.25 97 GLY A CA 1
ATOM 734 C C . GLY A 1 97 ? 11.857 -10.749 -5.483 1.00 62.25 97 GLY A C 1
ATOM 735 O O . GLY A 1 97 ? 11.705 -10.002 -6.439 1.00 62.25 97 GLY A O 1
ATOM 736 N N . SER A 1 98 ? 10.881 -10.984 -4.601 1.00 78.25 98 SER A N 1
ATOM 737 C CA . SER A 1 98 ? 9.513 -10.440 -4.723 1.00 78.25 98 SER A CA 1
ATOM 738 C C . SER A 1 98 ? 9.168 -9.364 -3.683 1.00 78.25 98 SER A C 1
ATOM 740 O O . SER A 1 98 ? 7.994 -9.035 -3.521 1.00 78.25 98 SER A O 1
ATOM 742 N N . VAL A 1 99 ? 10.159 -8.854 -2.941 1.00 91.62 99 VAL A N 1
ATOM 743 C CA . VAL A 1 99 ? 9.944 -7.786 -1.950 1.00 91.62 99 VAL A CA 1
ATOM 744 C C . VAL A 1 99 ? 9.612 -6.469 -2.648 1.00 91.62 99 VAL A C 1
ATOM 746 O O . VAL A 1 99 ? 10.217 -6.148 -3.672 1.00 91.62 99 VAL A O 1
ATOM 749 N N . MET A 1 100 ? 8.662 -5.722 -2.088 1.00 93.56 100 MET A N 1
ATOM 750 C CA . MET A 1 100 ? 8.218 -4.440 -2.624 1.00 93.56 100 MET A CA 1
ATOM 751 C C . MET A 1 100 ? 8.401 -3.303 -1.604 1.00 93.56 100 MET A C 1
ATOM 753 O O . MET A 1 100 ? 8.049 -3.478 -0.438 1.00 93.56 100 MET A O 1
ATOM 757 N N . PRO A 1 101 ? 8.884 -2.128 -2.043 1.00 93.94 101 PRO A N 1
ATOM 758 C CA . PRO A 1 101 ? 9.461 -1.887 -3.367 1.00 93.94 101 PRO A CA 1
ATOM 759 C C . PRO A 1 101 ? 10.794 -2.651 -3.553 1.00 93.94 101 PRO A C 1
ATOM 761 O O . PRO A 1 101 ? 11.472 -2.963 -2.570 1.00 93.94 101 PRO A O 1
ATOM 764 N N . PRO A 1 102 ? 11.177 -2.998 -4.797 1.00 92.00 102 PRO A N 1
ATOM 765 C CA . PRO A 1 102 ? 12.385 -3.775 -5.042 1.00 92.00 102 PRO A CA 1
ATOM 766 C C . PRO A 1 102 ? 13.638 -2.912 -4.815 1.00 92.00 102 PRO A C 1
ATOM 768 O O . PRO A 1 102 ? 13.611 -1.711 -5.114 1.00 92.00 102 PRO A O 1
ATOM 771 N N . PRO A 1 103 ? 14.766 -3.490 -4.359 1.00 89.81 103 PRO A N 1
ATOM 772 C CA . PRO A 1 103 ? 16.039 -2.776 -4.302 1.00 89.81 103 PRO A CA 1
ATOM 773 C C . PRO A 1 103 ? 16.401 -2.163 -5.670 1.00 89.81 103 PRO A C 1
ATOM 775 O O . PRO A 1 103 ? 16.151 -2.797 -6.697 1.00 89.81 103 PRO A O 1
ATOM 778 N N . PRO A 1 104 ? 17.003 -0.960 -5.722 1.00 91.19 104 PRO A N 1
ATOM 779 C CA . PRO A 1 104 ? 17.5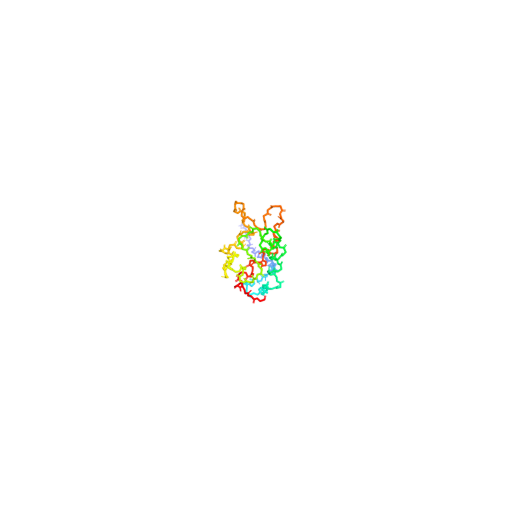79 -0.194 -4.612 1.00 91.19 104 PRO A CA 1
ATOM 780 C C . PRO A 1 104 ? 16.593 0.748 -3.896 1.00 91.19 104 PRO A C 1
ATOM 782 O O . PRO A 1 104 ? 17.032 1.595 -3.116 1.00 91.19 104 PRO A O 1
ATOM 785 N N . ASN A 1 105 ? 15.286 0.649 -4.159 1.00 91.00 105 ASN A N 1
ATOM 786 C CA . ASN A 1 105 ? 14.298 1.489 -3.485 1.00 91.00 105 ASN A CA 1
ATOM 787 C C . ASN A 1 105 ? 14.241 1.173 -1.985 1.00 91.00 105 ASN A C 1
ATOM 789 O O . ASN A 1 105 ? 14.490 0.042 -1.562 1.00 91.00 105 ASN A O 1
ATOM 793 N N . GLN A 1 106 ? 13.920 2.187 -1.183 1.00 92.81 106 GLN A N 1
ATOM 794 C CA . GLN A 1 106 ? 13.806 2.023 0.262 1.00 92.81 106 GLN A CA 1
ATOM 795 C C . GLN A 1 106 ? 12.531 1.247 0.611 1.00 92.81 106 GLN A C 1
ATOM 797 O O . GLN A 1 106 ? 11.476 1.567 0.061 1.00 92.81 106 GLN A O 1
ATOM 802 N N . PRO A 1 107 ? 12.598 0.264 1.524 1.00 94.38 107 PRO A N 1
ATOM 803 C CA . PRO A 1 107 ? 11.407 -0.361 2.083 1.00 94.38 107 PRO A CA 1
ATOM 804 C C . PRO A 1 107 ? 10.478 0.667 2.737 1.00 94.38 107 PRO A C 1
ATOM 806 O O . PRO A 1 107 ? 10.916 1.743 3.151 1.00 94.38 107 PRO A O 1
ATOM 809 N N . LEU A 1 108 ? 9.202 0.304 2.883 1.00 97.06 108 LEU A N 1
ATOM 810 C CA . LEU A 1 108 ? 8.278 1.071 3.717 1.00 97.06 108 LEU A CA 1
ATOM 811 C C . LEU A 1 108 ? 8.810 1.148 5.150 1.00 97.06 108 LEU A C 1
ATOM 813 O O . LEU A 1 108 ? 9.444 0.215 5.648 1.00 97.06 108 LEU A O 1
ATOM 817 N N . THR A 1 109 ? 8.507 2.250 5.831 1.00 97.50 109 THR A N 1
ATOM 818 C CA . THR A 1 109 ? 8.784 2.352 7.266 1.00 97.50 109 THR A CA 1
ATOM 819 C C . THR A 1 109 ? 7.884 1.404 8.060 1.00 97.50 109 THR A C 1
ATOM 821 O O . THR A 1 109 ? 6.822 0.981 7.587 1.00 97.50 109 THR A O 1
ATOM 824 N N . ASP A 1 110 ? 8.273 1.103 9.300 1.00 97.12 110 ASP A N 1
ATOM 825 C CA . ASP A 1 110 ? 7.455 0.290 10.209 1.00 97.12 110 ASP A CA 1
ATOM 826 C C . ASP A 1 110 ? 6.058 0.898 10.408 1.00 97.12 110 ASP A C 1
ATOM 828 O O . ASP A 1 110 ? 5.062 0.180 10.395 1.00 97.12 110 ASP A O 1
ATOM 832 N N . GLU A 1 111 ? 5.973 2.228 10.498 1.00 97.69 111 GLU A N 1
ATOM 833 C CA . GLU A 1 111 ? 4.706 2.955 10.627 1.00 97.69 111 GLU A CA 1
ATOM 834 C C . GLU A 1 111 ? 3.828 2.803 9.378 1.00 97.69 111 GLU A C 1
ATOM 836 O O . GLU A 1 111 ? 2.652 2.466 9.482 1.00 97.69 111 GLU A O 1
ATOM 841 N N . GLN A 1 112 ? 4.390 2.983 8.178 1.00 98.50 112 GLN A N 1
ATOM 842 C CA . GLN A 1 112 ? 3.640 2.797 6.928 1.00 98.50 112 GLN A CA 1
ATOM 843 C C . GLN A 1 112 ? 3.151 1.352 6.787 1.00 98.50 112 GLN A C 1
ATOM 845 O O . GLN A 1 112 ? 2.012 1.100 6.393 1.00 98.50 112 GLN A O 1
ATOM 850 N N . THR A 1 113 ? 4.001 0.395 7.153 1.00 98.25 113 THR A N 1
ATOM 851 C CA . THR A 1 113 ? 3.665 -1.030 7.156 1.00 98.25 113 THR A CA 1
ATOM 852 C C . THR A 1 113 ? 2.538 -1.332 8.145 1.00 98.25 113 THR A C 1
ATOM 854 O O . THR A 1 113 ? 1.595 -2.051 7.801 1.00 98.25 113 THR A O 1
ATOM 857 N N . ALA A 1 114 ? 2.584 -0.748 9.346 1.00 97.81 114 ALA A N 1
ATOM 858 C CA . ALA A 1 114 ? 1.538 -0.877 10.357 1.00 97.81 114 ALA A CA 1
ATOM 859 C C . ALA A 1 114 ? 0.212 -0.250 9.903 1.00 97.81 114 ALA A C 1
ATOM 861 O O . ALA A 1 114 ? -0.844 -0.845 10.111 1.00 97.81 114 ALA A O 1
ATOM 862 N N . GLN A 1 115 ? 0.242 0.895 9.221 1.00 98.44 115 GLN A N 1
ATOM 863 C CA . GLN A 1 115 ? -0.958 1.537 8.677 1.00 98.44 115 GLN A CA 1
ATOM 864 C C . GLN A 1 115 ? -1.628 0.677 7.599 1.00 98.44 115 GLN A C 1
ATOM 866 O O . GLN A 1 115 ? -2.845 0.489 7.633 1.00 98.44 115 GLN A O 1
ATOM 871 N N . VAL A 1 116 ? -0.849 0.075 6.692 1.00 98.62 116 VAL A N 1
ATOM 872 C CA . VAL A 1 116 ? -1.377 -0.886 5.705 1.00 98.62 116 VAL A CA 1
ATOM 873 C C . VAL A 1 116 ? -1.946 -2.125 6.404 1.00 98.62 116 VAL A C 1
ATOM 875 O O . VAL A 1 116 ? -3.036 -2.574 6.057 1.00 98.62 116 VAL A O 1
ATOM 878 N N . TYR A 1 117 ? -1.252 -2.660 7.414 1.00 98.25 117 TYR A N 1
ATOM 879 C CA . TYR A 1 117 ? -1.729 -3.798 8.206 1.00 98.25 117 TYR A CA 1
ATOM 880 C C . TYR A 1 117 ? -3.079 -3.516 8.877 1.00 98.25 117 TYR A C 1
ATOM 882 O O . TYR A 1 117 ? -4.022 -4.297 8.730 1.00 98.25 117 TYR A O 1
ATOM 890 N N . LEU A 1 118 ? -3.175 -2.392 9.591 1.00 98.00 118 LEU A N 1
ATOM 891 C CA . LEU A 1 118 ? -4.370 -1.990 10.329 1.00 98.00 118 LEU A CA 1
ATOM 892 C C . LEU A 1 118 ? -5.545 -1.722 9.397 1.00 98.00 118 LEU A C 1
ATOM 894 O O . LEU A 1 118 ? -6.634 -2.226 9.658 1.00 98.00 118 LEU A O 1
ATOM 898 N N . TRP A 1 119 ? -5.324 -1.021 8.284 1.00 98.50 119 TRP A N 1
ATOM 899 C CA . TRP A 1 119 ? -6.370 -0.800 7.288 1.00 98.50 119 TRP A CA 1
ATOM 900 C C . TRP A 1 119 ? -6.948 -2.120 6.761 1.00 98.50 119 TRP A C 1
ATOM 902 O O . TRP A 1 119 ? -8.169 -2.273 6.694 1.00 98.50 119 TRP A O 1
ATOM 912 N N . ILE A 1 120 ? -6.099 -3.111 6.453 1.00 98.62 120 ILE A N 1
ATOM 913 C CA . ILE A 1 120 ? -6.581 -4.427 6.007 1.00 98.62 120 ILE A CA 1
ATOM 914 C C . ILE A 1 120 ? -7.384 -5.114 7.119 1.00 98.62 120 ILE A C 1
ATOM 916 O O . ILE A 1 120 ? -8.479 -5.614 6.852 1.00 98.62 120 ILE A O 1
ATOM 920 N N . LEU A 1 121 ? -6.887 -5.112 8.363 1.00 97.88 121 LEU A N 1
ATOM 921 C CA . LEU A 1 121 ? -7.598 -5.696 9.509 1.00 97.88 121 LEU A CA 1
ATOM 922 C C . LEU A 1 121 ? -8.948 -5.026 9.786 1.00 97.88 121 LEU A C 1
ATOM 924 O O . LEU A 1 121 ? -9.902 -5.707 10.152 1.00 97.88 121 LEU A O 1
ATOM 928 N N . GLN A 1 122 ? -9.055 -3.719 9.557 1.00 97.50 122 GLN A N 1
ATOM 929 C CA . GLN A 1 122 ? -10.289 -2.938 9.695 1.00 97.50 122 GLN A CA 1
ATOM 930 C C . GLN A 1 122 ? -11.272 -3.143 8.527 1.00 97.50 122 GLN A C 1
ATOM 932 O O . GLN A 1 122 ? -12.266 -2.423 8.405 1.00 97.50 122 GLN A O 1
ATOM 937 N N . GLY A 1 123 ? -11.021 -4.135 7.670 1.00 97.81 123 GLY A N 1
ATOM 938 C CA . GLY A 1 123 ? -11.900 -4.518 6.570 1.00 97.81 123 GLY A CA 1
ATOM 939 C C . GLY A 1 123 ? -11.559 -3.861 5.237 1.00 97.81 123 GLY A C 1
ATOM 940 O O . GLY A 1 123 ? -12.384 -3.917 4.332 1.00 97.81 123 GLY A O 1
ATOM 941 N N . ALA A 1 124 ? -10.371 -3.256 5.111 1.00 98.31 124 ALA A N 1
ATOM 942 C CA . ALA A 1 124 ? -9.881 -2.626 3.886 1.00 98.31 124 ALA A CA 1
ATOM 943 C C . ALA A 1 124 ? -10.894 -1.641 3.272 1.00 98.31 124 ALA A C 1
ATOM 945 O O . ALA A 1 124 ? -11.133 -1.663 2.073 1.00 98.31 124 ALA A O 1
ATOM 946 N N . LYS A 1 125 ? -11.535 -0.805 4.100 1.00 98.19 125 LYS A N 1
ATOM 947 C CA . LYS A 1 125 ? -12.614 0.106 3.679 1.00 98.19 125 LYS A CA 1
ATOM 948 C C . LYS A 1 125 ? -12.117 1.117 2.634 1.00 98.19 125 LYS A C 1
ATOM 950 O O . LYS A 1 125 ? -10.981 1.577 2.714 1.00 98.19 125 LYS A O 1
ATOM 955 N N . ASN A 1 126 ? -12.986 1.510 1.700 1.00 98.38 126 ASN A N 1
ATOM 956 C CA . ASN A 1 126 ? -12.760 2.652 0.807 1.00 98.38 126 ASN A CA 1
ATOM 957 C C . ASN A 1 126 ? -13.316 3.936 1.448 1.00 98.38 126 ASN A C 1
ATOM 959 O O . ASN A 1 126 ? -14.467 4.304 1.203 1.00 98.38 126 ASN A O 1
ATOM 963 N N . ASN A 1 127 ? -12.534 4.561 2.328 1.00 95.75 127 ASN A N 1
ATOM 964 C CA . ASN A 1 127 ? -12.900 5.745 3.114 1.00 95.75 127 ASN A CA 1
ATOM 965 C C . ASN A 1 127 ? -11.861 6.858 2.979 1.00 95.75 127 ASN A C 1
ATOM 967 O O . ASN A 1 127 ? -10.642 6.579 3.021 1.00 95.75 127 ASN A O 1
#